Protein AF-A0A948EWL7-F1 (afdb_monomer)

Nearest PDB structures (foldseek):
  3le2-assembly1_A  TM=7.885E-01  e=2.350E-01  Arabidopsis thaliana

Foldseek 3Di:
DDDPVVVVVVVVVVPVPPPPPDPPPPDFQALVNLVVLLVVLVVVVCVVPVPDPDDDDDDSLVVLLVLLVVLLVDDDPRVVVSCVNSVHDSDSPRSNVRSVVNVCVVDPPND

Sequence (111 aa):
MKPLIGLIVLATLAAGSILLAGSRSPEPFTSPEAAASSNAFACDLYRQLRGTDGNLFFSPSSISTALAMTYAGARGGTAREMAATLHLPDSQGAVHGAYAQLLADLAPGAE

Radius of gyration: 24.22 Å; Cα contacts (8 Å, |Δi|>4): 76; chains: 1; bounding box: 90×38×33 Å

Secondary structure (DSSP, 8-state):
---SSHH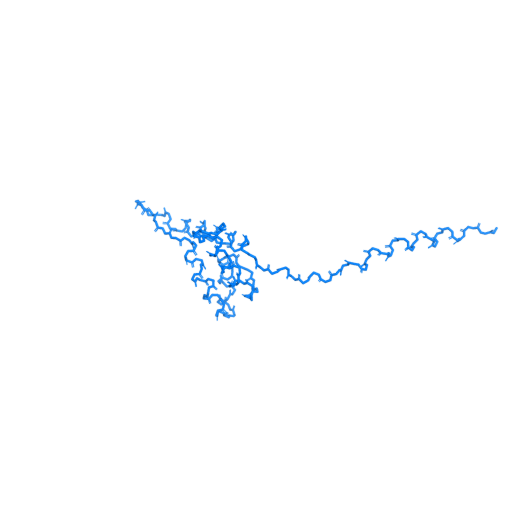HHHHHSSSSSGGG----PPPPP-HHHHHHHHHHHHHHHHHHHTTSSS-----HHHHHHHHHHHHHH--HHHHHHHHHHTT--S-GGGHHHHHHHHHHHTSTT--

Mean predicted aligned error: 11.49 Å

Structure (mmCIF, N/CA/C/O backbone):
data_AF-A0A948EWL7-F1
#
_entry.id   AF-A0A948EWL7-F1
#
loop_
_atom_site.group_PDB
_atom_site.id
_atom_site.type_symbol
_atom_site.label_atom_id
_atom_site.label_alt_id
_atom_site.label_comp_id
_atom_site.label_asym_id
_atom_site.label_entity_id
_atom_site.label_seq_id
_atom_site.pdbx_PDB_ins_code
_atom_site.Cartn_x
_atom_site.Cartn_y
_atom_site.Cartn_z
_atom_site.occupancy
_atom_site.B_iso_or_equiv
_atom_site.auth_seq_id
_atom_site.auth_comp_id
_atom_site.auth_asym_id
_atom_site.auth_atom_id
_atom_site.pdbx_PDB_model_num
ATOM 1 N N . MET A 1 1 ? 72.713 4.282 2.082 1.00 51.12 1 MET A N 1
ATOM 2 C CA . MET A 1 1 ? 71.781 5.114 1.280 1.00 51.12 1 MET A CA 1
ATOM 3 C C . MET A 1 1 ? 70.773 4.191 0.607 1.00 51.12 1 MET A C 1
ATOM 5 O O . MET A 1 1 ? 71.220 3.240 -0.017 1.00 51.12 1 MET A O 1
ATOM 9 N N . LYS A 1 2 ? 69.468 4.500 0.727 1.00 52.19 2 LYS A N 1
ATOM 10 C CA . LYS A 1 2 ? 68.250 3.730 0.353 1.00 52.19 2 LYS A CA 1
ATOM 11 C C . LYS A 1 2 ? 67.703 2.820 1.467 1.00 52.19 2 LYS A C 1
ATOM 13 O O . LYS A 1 2 ? 68.197 1.719 1.664 1.00 52.19 2 LYS A O 1
ATOM 18 N N . PRO A 1 3 ? 66.663 3.308 2.167 1.00 47.94 3 PRO A N 1
ATOM 19 C CA . PRO A 1 3 ? 65.370 2.627 2.100 1.00 47.94 3 PRO A CA 1
ATOM 20 C C . PRO A 1 3 ? 64.216 3.647 2.051 1.00 47.94 3 PRO A C 1
ATOM 22 O O . PRO A 1 3 ? 63.535 3.878 3.040 1.00 47.94 3 PRO A O 1
ATOM 25 N N . LEU A 1 4 ? 64.009 4.295 0.899 1.00 54.25 4 LEU A N 1
ATOM 26 C CA . LEU A 1 4 ? 62.854 5.188 0.682 1.00 54.25 4 LEU A CA 1
ATOM 27 C C . LEU A 1 4 ? 61.938 4.713 -0.462 1.00 54.25 4 LEU A C 1
ATOM 29 O O . LEU A 1 4 ? 60.886 5.289 -0.701 1.00 54.25 4 LEU A O 1
ATOM 33 N N . ILE A 1 5 ? 62.308 3.629 -1.153 1.00 56.69 5 ILE A N 1
ATOM 34 C CA . ILE A 1 5 ? 61.560 3.114 -2.314 1.00 56.69 5 ILE A CA 1
ATOM 35 C C . ILE A 1 5 ? 60.470 2.110 -1.883 1.00 56.69 5 ILE A C 1
ATOM 37 O O . ILE A 1 5 ? 59.428 2.028 -2.523 1.00 56.69 5 ILE A O 1
ATOM 41 N N . GLY A 1 6 ? 60.647 1.402 -0.759 1.00 44.78 6 GLY A N 1
ATOM 42 C CA . GLY A 1 6 ? 59.691 0.383 -0.296 1.00 44.78 6 GLY A CA 1
ATOM 43 C C . GLY A 1 6 ? 58.358 0.934 0.228 1.00 44.78 6 GLY A C 1
ATOM 44 O O . GLY A 1 6 ? 57.342 0.255 0.130 1.00 44.78 6 GLY A O 1
ATOM 45 N N . LEU A 1 7 ? 58.334 2.170 0.738 1.00 49.97 7 LEU A N 1
ATOM 46 C CA . LEU A 1 7 ? 57.127 2.752 1.341 1.00 49.97 7 LEU A CA 1
ATOM 47 C C . LEU A 1 7 ? 56.161 3.347 0.300 1.00 49.97 7 LEU A C 1
ATOM 49 O O . LEU A 1 7 ? 54.972 3.475 0.568 1.00 49.97 7 LEU A O 1
ATOM 53 N N . ILE A 1 8 ? 56.648 3.676 -0.901 1.00 51.91 8 ILE A N 1
ATOM 54 C CA . ILE A 1 8 ? 55.827 4.299 -1.952 1.00 51.91 8 ILE A CA 1
ATOM 55 C C . ILE A 1 8 ? 55.030 3.245 -2.739 1.00 51.91 8 ILE A C 1
ATOM 57 O O . ILE A 1 8 ? 53.914 3.517 -3.170 1.00 51.91 8 ILE A O 1
ATOM 61 N N . VAL A 1 9 ? 55.541 2.015 -2.866 1.00 49.72 9 VAL A N 1
ATOM 62 C CA . VAL A 1 9 ? 54.855 0.940 -3.610 1.00 49.72 9 VAL A CA 1
ATOM 63 C C . VAL A 1 9 ? 53.681 0.339 -2.822 1.00 49.72 9 VAL A C 1
ATOM 65 O O . VAL A 1 9 ? 52.715 -0.125 -3.418 1.00 49.72 9 VAL A O 1
ATOM 68 N N . LEU A 1 10 ? 53.701 0.400 -1.486 1.00 43.28 10 LEU A N 1
ATOM 69 C CA . LEU A 1 10 ? 52.598 -0.117 -0.664 1.00 43.28 10 LEU A CA 1
ATOM 70 C C . LEU A 1 10 ? 51.387 0.838 -0.614 1.00 43.28 10 LEU A C 1
ATOM 72 O O . LEU A 1 10 ? 50.272 0.402 -0.340 1.00 43.28 10 LEU A O 1
ATOM 76 N N . ALA A 1 11 ? 51.576 2.122 -0.933 1.00 45.22 11 ALA A N 1
ATOM 77 C CA . ALA A 1 11 ? 50.502 3.117 -0.939 1.00 45.22 11 ALA A CA 1
ATOM 78 C C . ALA A 1 11 ? 49.676 3.128 -2.241 1.00 45.22 11 ALA A C 1
ATOM 80 O O . ALA A 1 11 ? 48.555 3.632 -2.250 1.00 45.22 11 ALA A O 1
ATOM 81 N N . THR A 1 12 ? 50.183 2.552 -3.336 1.00 50.81 12 THR A N 1
ATOM 82 C CA . THR A 1 12 ? 49.468 2.530 -4.624 1.00 50.81 12 THR A CA 1
ATOM 83 C C . THR A 1 12 ? 48.530 1.333 -4.785 1.00 50.81 12 THR A C 1
ATOM 85 O O . THR A 1 12 ? 47.596 1.417 -5.579 1.00 50.81 12 THR A O 1
ATOM 88 N N . LEU A 1 13 ? 48.682 0.259 -3.996 1.00 46.97 13 LEU A N 1
ATOM 89 C CA . LEU A 1 13 ? 47.742 -0.875 -4.027 1.00 46.97 13 LEU A CA 1
ATOM 90 C C . LEU A 1 13 ? 46.418 -0.610 -3.288 1.00 46.97 13 LEU A C 1
ATOM 92 O O . LEU A 1 13 ? 45.433 -1.290 -3.558 1.00 46.97 13 LEU A O 1
ATOM 96 N N . ALA A 1 14 ? 46.356 0.389 -2.403 1.00 46.34 14 ALA A N 1
ATOM 97 C CA . ALA A 1 14 ? 45.127 0.740 -1.681 1.00 46.34 14 ALA A CA 1
ATOM 98 C C . ALA A 1 14 ? 44.250 1.776 -2.417 1.00 46.34 14 ALA A C 1
ATOM 100 O O . ALA A 1 14 ? 43.104 1.996 -2.031 1.00 46.34 14 ALA A O 1
ATOM 101 N N . ALA A 1 15 ? 44.758 2.395 -3.489 1.00 47.81 15 ALA A N 1
ATOM 102 C CA . ALA A 1 15 ? 44.033 3.410 -4.260 1.00 47.81 15 ALA A CA 1
ATOM 103 C C . ALA A 1 15 ? 43.206 2.831 -5.429 1.00 47.81 15 ALA A C 1
ATOM 105 O O . ALA A 1 15 ? 42.405 3.546 -6.025 1.00 47.81 15 ALA A O 1
ATOM 106 N N . GLY A 1 16 ? 43.373 1.542 -5.756 1.00 44.31 16 GLY A N 1
ATOM 107 C CA . GLY A 1 16 ? 42.705 0.898 -6.895 1.00 44.31 16 GLY A CA 1
ATOM 108 C C . GLY A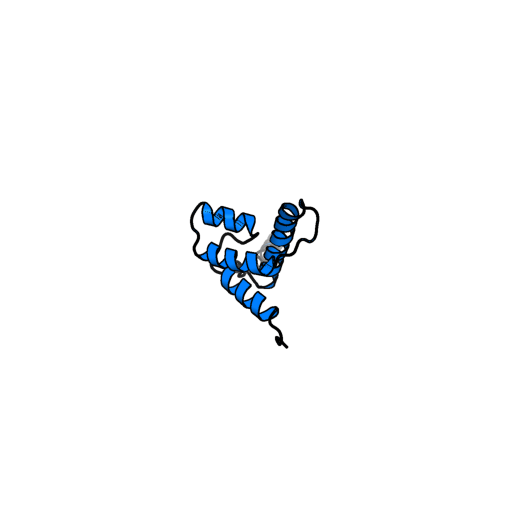 1 16 ? 41.243 0.496 -6.660 1.00 44.31 16 GLY A C 1
ATOM 109 O O . GLY A 1 16 ? 40.508 0.308 -7.624 1.00 44.31 16 GLY A O 1
ATOM 110 N N . SER A 1 17 ? 40.795 0.393 -5.405 1.00 49.34 17 SER A N 1
ATOM 111 C CA . SER A 1 17 ? 39.463 -0.153 -5.077 1.00 49.34 17 SER A CA 1
ATOM 112 C C . SER A 1 17 ? 38.387 0.906 -4.814 1.00 49.34 17 SER A C 1
ATOM 114 O O . SER A 1 17 ? 37.227 0.558 -4.616 1.00 49.34 17 SER A O 1
ATOM 116 N N . ILE A 1 18 ? 38.738 2.197 -4.813 1.00 50.69 18 ILE A N 1
ATOM 117 C CA . ILE A 1 18 ? 37.785 3.292 -4.540 1.00 50.69 18 ILE A CA 1
ATOM 118 C C . ILE A 1 18 ? 37.051 3.751 -5.818 1.00 50.69 18 ILE A C 1
ATOM 120 O O . ILE A 1 18 ? 36.049 4.455 -5.737 1.00 50.69 18 ILE A O 1
ATOM 124 N N . LEU A 1 19 ? 37.472 3.298 -7.006 1.00 48.16 19 LEU A N 1
ATOM 125 C CA . LEU A 1 19 ? 36.934 3.777 -8.286 1.00 48.16 19 LEU A CA 1
ATOM 126 C C . LEU A 1 19 ? 35.854 2.887 -8.932 1.00 48.16 19 LEU A C 1
ATOM 128 O O . LEU A 1 19 ? 35.567 3.047 -10.115 1.00 48.16 19 LEU A O 1
ATOM 132 N N . LEU A 1 20 ? 35.242 1.966 -8.179 1.00 51.16 20 LEU A N 1
ATOM 133 C CA . LEU A 1 20 ? 34.070 1.204 -8.641 1.00 51.16 20 LEU A CA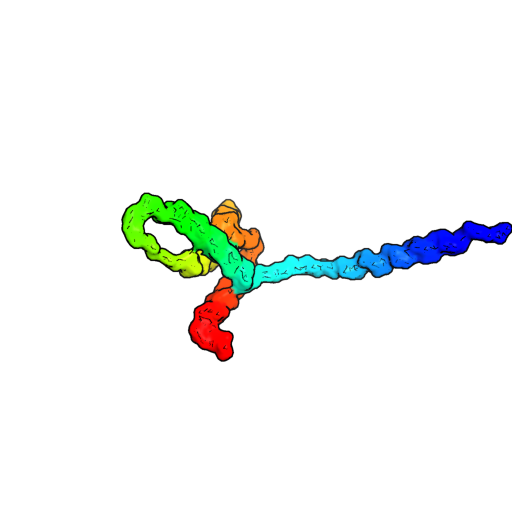 1
ATOM 134 C C . LEU A 1 20 ? 32.879 1.294 -7.680 1.00 51.16 20 LEU A C 1
ATOM 136 O O . LEU A 1 20 ? 32.006 0.428 -7.674 1.00 51.16 20 LEU A O 1
ATOM 140 N N . ALA A 1 21 ? 32.786 2.379 -6.908 1.00 51.44 21 ALA A N 1
ATOM 141 C CA . ALA A 1 21 ? 31.490 2.837 -6.425 1.00 51.44 21 ALA A CA 1
ATOM 142 C C . ALA A 1 21 ? 30.725 3.406 -7.629 1.00 51.44 21 ALA A C 1
ATOM 144 O O . ALA A 1 21 ? 30.572 4.617 -7.782 1.00 51.44 21 ALA A O 1
ATOM 145 N N . GLY A 1 22 ? 30.311 2.516 -8.538 1.00 50.41 22 GLY A N 1
ATOM 146 C CA . GLY A 1 22 ? 29.321 2.842 -9.546 1.00 50.41 22 GLY A CA 1
ATOM 147 C C . GLY A 1 22 ? 28.155 3.493 -8.821 1.00 50.41 22 GLY A C 1
ATOM 148 O O . GLY A 1 22 ? 27.736 3.015 -7.765 1.00 50.41 22 GLY A O 1
ATOM 149 N N . SER A 1 23 ? 27.693 4.623 -9.340 1.00 41.38 23 SER A N 1
ATOM 150 C CA . SER A 1 23 ? 26.461 5.255 -8.901 1.00 41.38 23 SER A CA 1
ATOM 151 C C . SER A 1 23 ? 25.360 4.198 -8.942 1.00 41.38 23 SER A C 1
ATOM 153 O O . SER A 1 23 ? 24.806 3.934 -10.009 1.00 41.38 23 SER A O 1
ATOM 155 N N . ARG A 1 24 ? 25.073 3.544 -7.809 1.00 44.78 24 ARG A N 1
ATOM 156 C CA . ARG A 1 24 ? 23.842 2.779 -7.655 1.00 44.78 24 ARG A CA 1
ATOM 157 C C . ARG A 1 24 ? 22.745 3.820 -7.751 1.00 44.78 24 ARG A C 1
ATOM 159 O O . ARG A 1 24 ? 22.464 4.530 -6.787 1.00 44.78 24 ARG A O 1
ATOM 166 N N . SER A 1 25 ? 22.190 3.965 -8.948 1.00 57.34 25 SER A N 1
ATOM 167 C CA . SER A 1 25 ? 20.848 4.496 -9.098 1.00 57.34 25 SER A CA 1
ATOM 168 C C . SER A 1 25 ? 19.973 3.723 -8.110 1.00 57.34 25 SER A C 1
ATOM 170 O O . SER A 1 25 ? 20.176 2.514 -7.979 1.00 57.34 25 SER A O 1
ATOM 172 N N . PRO A 1 26 ? 19.090 4.390 -7.350 1.00 61.44 26 PRO A N 1
ATOM 173 C CA . PRO A 1 26 ? 18.193 3.677 -6.454 1.00 61.44 26 PRO A CA 1
ATOM 174 C C . PRO A 1 26 ? 17.512 2.568 -7.257 1.00 61.44 26 PRO A C 1
ATOM 176 O O . PRO A 1 26 ? 16.931 2.846 -8.309 1.00 61.44 26 PRO A O 1
ATOM 179 N N . GLU A 1 27 ? 17.679 1.324 -6.804 1.00 64.62 27 GLU A N 1
ATOM 180 C CA . GLU A 1 27 ? 17.017 0.180 -7.420 1.00 64.62 27 GLU A CA 1
ATOM 181 C C . GLU A 1 27 ? 15.507 0.472 -7.430 1.00 64.62 27 GLU A C 1
ATOM 183 O O . GLU A 1 27 ? 14.977 1.023 -6.455 1.00 64.62 27 GLU A O 1
ATOM 188 N N . PRO A 1 28 ? 14.819 0.214 -8.549 1.00 83.12 28 PRO A N 1
ATOM 189 C CA . PRO A 1 28 ? 13.403 0.518 -8.663 1.00 83.12 28 PRO A CA 1
ATOM 190 C C . PRO A 1 28 ? 12.608 -0.309 -7.651 1.00 83.12 28 PRO A C 1
ATOM 192 O O . PRO A 1 28 ? 12.913 -1.475 -7.436 1.00 83.12 28 PRO A O 1
ATOM 195 N N . PHE A 1 29 ? 11.561 0.284 -7.074 1.00 93.12 29 PHE A N 1
ATOM 196 C CA . PHE A 1 29 ? 10.602 -0.435 -6.231 1.00 93.12 29 PHE A CA 1
ATOM 197 C C . PHE A 1 29 ? 9.981 -1.609 -7.014 1.00 93.12 29 PHE A C 1
ATOM 199 O O . PHE A 1 29 ? 9.557 -1.435 -8.158 1.00 93.12 29 PHE A O 1
ATOM 206 N N . THR A 1 30 ? 9.946 -2.795 -6.409 1.00 96.25 30 THR A N 1
ATOM 207 C CA . THR A 1 30 ? 9.687 -4.095 -7.054 1.00 96.25 30 THR A CA 1
ATOM 208 C C . THR A 1 30 ? 8.424 -4.793 -6.529 1.00 96.25 30 THR A C 1
ATOM 210 O O . THR A 1 30 ? 7.883 -4.427 -5.486 1.00 96.25 30 THR A O 1
ATOM 213 N N . SER A 1 31 ? 7.954 -5.839 -7.229 1.00 96.31 31 SER A N 1
ATOM 214 C CA . SER A 1 31 ? 6.800 -6.661 -6.801 1.00 96.31 31 SER A CA 1
ATOM 215 C C . SER A 1 31 ? 6.947 -7.221 -5.368 1.00 96.31 31 SER A C 1
ATOM 217 O O . SER A 1 31 ? 6.039 -7.002 -4.560 1.00 96.31 31 SER A O 1
ATOM 219 N N . PRO A 1 32 ? 8.084 -7.837 -4.967 1.00 97.00 32 PRO A N 1
ATOM 220 C CA . PRO A 1 32 ? 8.274 -8.291 -3.586 1.00 97.00 32 PRO A CA 1
ATOM 221 C C . PRO A 1 32 ? 8.192 -7.172 -2.539 1.00 97.00 32 PRO A C 1
ATOM 223 O O . PRO A 1 32 ? 7.653 -7.382 -1.452 1.00 97.00 32 PRO A O 1
ATOM 226 N N . GLU A 1 33 ? 8.689 -5.974 -2.854 1.00 97.12 33 GLU A N 1
ATOM 227 C CA . GLU A 1 33 ? 8.594 -4.820 -1.953 1.00 97.12 33 GLU A CA 1
ATOM 228 C C . GLU A 1 33 ? 7.152 -4.310 -1.860 1.00 97.12 33 GLU A C 1
ATOM 230 O O . GLU A 1 33 ? 6.670 -4.053 -0.760 1.00 97.12 33 GLU A O 1
ATOM 235 N N . ALA A 1 34 ? 6.412 -4.269 -2.974 1.00 96.88 34 ALA A N 1
ATOM 236 C CA . ALA A 1 34 ? 4.981 -3.966 -2.969 1.00 96.88 34 ALA A CA 1
ATOM 237 C C . ALA A 1 34 ? 4.174 -4.973 -2.135 1.00 96.88 34 ALA A C 1
ATOM 239 O O . ALA A 1 34 ? 3.258 -4.575 -1.406 1.00 96.88 34 ALA A O 1
A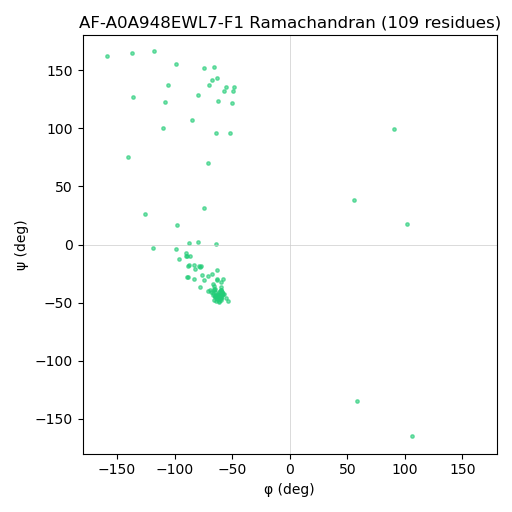TOM 240 N N . ALA A 1 35 ? 4.528 -6.261 -2.193 1.00 97.69 35 ALA A N 1
ATOM 241 C CA . ALA A 1 35 ? 3.923 -7.299 -1.364 1.00 97.69 35 ALA A CA 1
ATOM 242 C C . ALA A 1 35 ? 4.236 -7.080 0.125 1.00 97.69 35 ALA A C 1
ATOM 244 O O . ALA A 1 35 ? 3.334 -7.146 0.961 1.00 97.69 35 ALA A O 1
ATOM 245 N N . ALA A 1 36 ? 5.489 -6.759 0.464 1.00 98.19 36 ALA A N 1
ATOM 246 C CA . ALA A 1 36 ? 5.896 -6.461 1.835 1.00 98.19 36 ALA A CA 1
ATOM 247 C C . ALA A 1 36 ? 5.161 -5.232 2.401 1.00 98.19 36 ALA A C 1
ATOM 249 O O . ALA A 1 36 ? 4.594 -5.312 3.494 1.00 98.19 36 ALA A O 1
ATOM 250 N N . SER A 1 37 ? 5.091 -4.136 1.641 1.00 98.06 37 SER A N 1
ATOM 251 C CA . SER A 1 37 ? 4.332 -2.933 2.003 1.00 98.06 37 SER A CA 1
ATOM 252 C C . SER A 1 37 ? 2.840 -3.229 2.183 1.00 98.06 37 SER A C 1
ATOM 254 O O . SER A 1 37 ? 2.242 -2.830 3.184 1.00 98.06 37 SER A O 1
ATOM 256 N N . SER A 1 38 ? 2.241 -3.995 1.260 1.00 97.88 38 SER A N 1
ATOM 257 C CA . SER A 1 38 ? 0.833 -4.410 1.344 1.00 97.88 38 SER A CA 1
ATOM 258 C C . SER A 1 38 ? 0.556 -5.247 2.595 1.00 97.88 38 SER A C 1
ATOM 260 O O . SER A 1 38 ? -0.458 -5.041 3.256 1.00 97.88 38 SER A O 1
ATOM 262 N N . ASN A 1 39 ? 1.467 -6.152 2.966 1.00 98.31 39 ASN A N 1
ATOM 263 C CA . ASN A 1 39 ? 1.348 -6.976 4.171 1.00 98.31 39 ASN A CA 1
ATOM 264 C C . ASN A 1 39 ? 1.485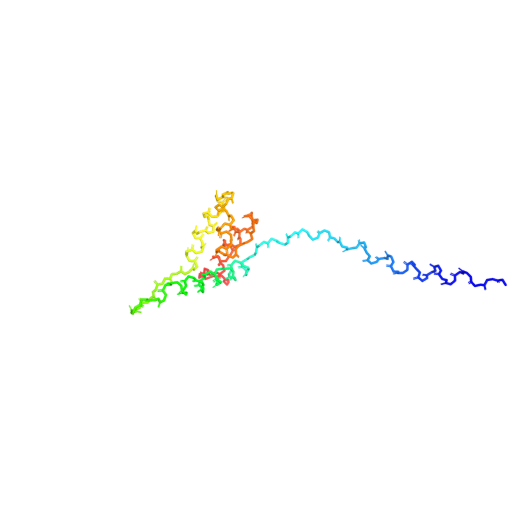 -6.151 5.459 1.00 98.31 39 ASN A C 1
ATOM 266 O O . ASN A 1 39 ? 0.728 -6.365 6.407 1.00 98.31 39 ASN A O 1
ATOM 270 N N . ALA A 1 40 ? 2.415 -5.193 5.498 1.00 98.62 40 ALA A N 1
ATOM 271 C CA . ALA A 1 40 ? 2.561 -4.283 6.633 1.00 98.62 40 ALA A CA 1
ATOM 272 C C . ALA A 1 40 ? 1.285 -3.450 6.834 1.00 98.62 40 ALA A C 1
ATOM 274 O O . ALA A 1 40 ? 0.702 -3.453 7.922 1.00 98.62 40 ALA A O 1
ATOM 275 N N . PHE A 1 41 ? 0.775 -2.846 5.757 1.00 98.56 41 PHE A N 1
ATOM 276 C CA . PHE A 1 41 ? -0.500 -2.133 5.775 1.00 98.56 41 PHE A CA 1
ATOM 277 C C . PHE A 1 41 ? -1.674 -3.038 6.185 1.00 98.56 41 PHE A C 1
ATOM 279 O O . PHE A 1 41 ? -2.525 -2.626 6.971 1.00 98.56 41 PHE A O 1
ATOM 286 N N . ALA A 1 42 ? -1.718 -4.286 5.709 1.00 98.25 42 ALA A N 1
ATOM 287 C CA . ALA A 1 42 ? -2.758 -5.249 6.068 1.00 98.25 42 ALA A CA 1
ATOM 288 C C . ALA A 1 42 ? -2.800 -5.528 7.575 1.00 98.25 42 ALA A C 1
ATOM 290 O O . ALA A 1 42 ? -3.875 -5.515 8.179 1.00 98.25 42 ALA A O 1
ATOM 291 N N . CYS A 1 43 ? -1.635 -5.755 8.186 1.00 98.44 43 CYS A N 1
ATOM 292 C CA . CYS A 1 43 ? -1.505 -5.947 9.626 1.00 98.44 43 CYS A CA 1
ATOM 293 C C . CYS A 1 43 ? -1.971 -4.707 10.394 1.00 98.44 43 CYS A C 1
ATOM 295 O O . CYS A 1 43 ? -2.707 -4.827 11.375 1.00 98.44 43 CYS A O 1
ATOM 297 N N . ASP A 1 44 ? -1.582 -3.517 9.939 1.00 98.38 44 ASP A N 1
ATOM 298 C CA . ASP A 1 44 ? -1.983 -2.253 10.552 1.00 98.38 44 ASP A CA 1
ATOM 299 C C . ASP A 1 44 ? -3.496 -2.046 10.483 1.00 98.38 44 ASP A C 1
ATOM 301 O O . ASP A 1 44 ? -4.128 -1.754 11.501 1.00 98.38 44 ASP A O 1
ATOM 305 N N . LEU A 1 45 ? -4.092 -2.286 9.316 1.00 97.81 45 LEU A N 1
ATOM 306 C CA . LEU A 1 45 ? -5.530 -2.189 9.100 1.00 97.81 45 LEU A CA 1
ATOM 307 C C . LEU A 1 45 ? -6.297 -3.222 9.933 1.00 97.81 45 LEU A C 1
ATOM 309 O O . LEU A 1 45 ? -7.275 -2.875 10.593 1.00 97.81 45 LEU A O 1
ATOM 313 N N . TYR A 1 46 ? -5.831 -4.471 9.990 1.00 97.56 46 TYR A N 1
ATOM 314 C CA . TYR A 1 46 ? -6.445 -5.500 10.830 1.00 97.56 46 TYR A CA 1
ATOM 315 C C . TYR A 1 46 ? -6.469 -5.093 12.309 1.00 97.56 46 TYR A C 1
ATOM 317 O O . TYR A 1 46 ? -7.485 -5.265 12.984 1.00 97.56 46 TYR A O 1
ATOM 325 N N . ARG A 1 47 ? -5.374 -4.508 12.821 1.00 96.75 47 ARG A N 1
ATOM 326 C CA . ARG A 1 47 ? -5.314 -4.007 14.206 1.00 96.75 47 ARG A CA 1
ATOM 327 C C . ARG A 1 47 ? -6.373 -2.941 14.488 1.00 96.75 47 ARG A C 1
ATOM 329 O O . ARG A 1 47 ? -6.844 -2.894 15.621 1.00 96.75 47 ARG A O 1
ATOM 336 N N . GLN A 1 48 ? -6.742 -2.136 13.492 1.00 95.81 48 GLN A N 1
ATOM 337 C CA . GLN A 1 48 ? -7.807 -1.135 13.609 1.00 95.81 48 GLN A CA 1
ATOM 338 C C . GLN A 1 48 ? -9.210 -1.751 13.525 1.00 95.81 48 GLN A C 1
ATOM 340 O O . GLN A 1 48 ? -10.117 -1.307 14.222 1.00 95.81 48 GLN A O 1
ATOM 345 N N . LEU A 1 49 ? -9.399 -2.782 12.696 1.00 95.19 49 LEU A N 1
ATOM 346 C CA . LEU A 1 49 ? -10.724 -3.342 12.409 1.00 95.19 49 LEU A CA 1
ATOM 347 C C . LEU A 1 49 ? -11.176 -4.441 13.385 1.00 95.19 49 LEU A C 1
ATOM 349 O O . LEU A 1 49 ? -12.372 -4.598 13.606 1.00 95.19 49 LEU A O 1
ATOM 353 N N . ARG A 1 50 ? -10.254 -5.190 14.003 1.00 94.50 50 ARG A N 1
ATOM 354 C CA . ARG A 1 50 ? -10.552 -6.374 14.845 1.00 94.50 50 ARG A CA 1
ATOM 355 C C . ARG A 1 50 ? -11.363 -6.118 16.130 1.00 94.50 50 ARG A C 1
ATOM 357 O O . ARG A 1 50 ? -11.542 -7.040 16.914 1.00 94.50 50 ARG A O 1
ATOM 364 N N . GLY A 1 51 ? -11.761 -4.877 16.410 1.00 91.06 51 GLY A N 1
ATOM 365 C CA . GLY A 1 51 ? -12.433 -4.489 17.656 1.00 91.06 51 GLY A CA 1
ATOM 366 C C . GLY A 1 51 ? -13.930 -4.805 17.710 1.00 91.06 51 GLY A C 1
ATOM 367 O O . GLY A 1 51 ? -14.579 -4.434 18.682 1.00 91.06 51 GLY A O 1
ATOM 368 N N . THR A 1 52 ? -14.489 -5.428 16.671 1.00 86.06 52 THR A N 1
ATOM 369 C CA . THR A 1 52 ? -15.912 -5.784 16.596 1.00 86.06 52 THR A CA 1
ATOM 370 C C . THR A 1 52 ? -16.108 -7.280 16.797 1.00 86.06 52 THR A C 1
ATOM 372 O O . THR A 1 52 ? -15.372 -8.084 16.228 1.00 86.06 52 THR A O 1
ATOM 375 N N . ASP A 1 53 ? -17.122 -7.645 17.580 1.00 91.31 53 ASP A N 1
ATOM 376 C CA . ASP A 1 53 ? -17.529 -9.039 17.739 1.00 91.31 53 ASP A CA 1
ATOM 377 C C . ASP A 1 53 ? -18.127 -9.583 16.431 1.00 91.31 53 ASP A C 1
ATOM 379 O O . ASP A 1 53 ? -18.873 -8.893 15.732 1.00 91.31 53 ASP A O 1
ATOM 383 N N . GLY A 1 54 ? -17.831 -10.846 16.118 1.00 93.75 54 GLY A N 1
ATOM 384 C CA . GLY A 1 54 ? -18.322 -11.534 14.922 1.00 93.75 54 GLY A CA 1
ATOM 385 C C . GLY A 1 54 ? -17.258 -11.727 13.839 1.00 93.75 54 GLY A C 1
ATOM 386 O O . GLY A 1 54 ? -16.057 -11.644 14.085 1.00 93.75 54 GLY A O 1
ATOM 387 N N . ASN A 1 55 ? -17.708 -12.053 12.626 1.00 95.81 55 ASN A N 1
ATOM 388 C CA . ASN A 1 55 ? -16.816 -12.341 11.504 1.00 95.81 55 ASN A CA 1
ATOM 389 C C . ASN A 1 55 ? -16.302 -11.041 10.872 1.00 95.81 55 ASN A C 1
ATOM 391 O O . ASN A 1 55 ? -17.095 -10.198 10.457 1.00 95.81 55 ASN A O 1
ATOM 395 N N . LEU A 1 56 ? -14.982 -10.926 10.716 1.00 95.50 56 LEU A N 1
ATOM 396 C CA . LEU A 1 56 ? -14.328 -9.832 10.001 1.00 95.50 56 LEU A CA 1
ATOM 397 C C . LEU A 1 56 ? -13.763 -10.343 8.670 1.00 95.50 56 LEU A C 1
ATOM 399 O O . LEU A 1 56 ? -12.944 -11.259 8.650 1.00 95.50 56 LEU A O 1
ATOM 403 N N . PHE A 1 57 ? -14.180 -9.730 7.562 1.00 95.38 57 PHE A N 1
ATOM 404 C CA . PHE A 1 57 ? -13.721 -10.073 6.216 1.00 95.38 57 PHE A CA 1
ATOM 405 C C . PHE A 1 57 ? -13.420 -8.811 5.405 1.00 95.38 57 PHE A C 1
ATOM 407 O O . PHE A 1 57 ? -14.259 -7.919 5.299 1.00 95.38 57 PHE A O 1
ATOM 414 N N . PHE A 1 58 ? -12.221 -8.737 4.830 1.00 96.25 58 PHE A N 1
ATOM 415 C CA . PHE A 1 58 ? -11.785 -7.665 3.936 1.00 96.25 58 PHE A CA 1
ATOM 416 C C . PHE A 1 58 ? -10.610 -8.148 3.078 1.00 96.25 58 PHE A C 1
ATOM 418 O O . PHE A 1 58 ? -9.964 -9.141 3.408 1.00 96.25 58 PHE A O 1
ATOM 425 N N . SER A 1 59 ? -10.325 -7.441 1.981 1.00 96.62 59 SER A N 1
ATOM 426 C CA . SER A 1 59 ? -9.173 -7.710 1.112 1.00 96.62 59 SER A CA 1
ATOM 427 C C . SER A 1 59 ? -8.134 -6.592 1.254 1.00 96.62 59 SER A C 1
ATOM 429 O O . SER A 1 59 ? -8.301 -5.531 0.645 1.00 96.62 59 SER A O 1
ATOM 431 N N . PRO A 1 60 ? -7.059 -6.796 2.039 1.00 95.75 60 PRO A N 1
ATOM 432 C CA . PRO A 1 60 ? -6.010 -5.793 2.188 1.00 95.75 60 PRO A CA 1
ATOM 433 C C . PRO A 1 60 ? -5.340 -5.444 0.859 1.00 95.75 60 PRO A C 1
ATOM 435 O O . PRO A 1 60 ? -5.177 -4.270 0.553 1.00 95.75 60 PRO A O 1
ATOM 438 N N . SER A 1 61 ? -5.034 -6.451 0.034 1.00 94.06 61 SER A N 1
ATOM 439 C CA . SER A 1 61 ? -4.391 -6.260 -1.273 1.00 94.06 61 SER A CA 1
ATOM 440 C C . SER A 1 61 ? -5.223 -5.368 -2.206 1.00 94.06 61 SER A C 1
ATOM 442 O O . SER A 1 61 ? -4.680 -4.469 -2.852 1.00 94.06 61 SER A O 1
ATOM 444 N N . SER A 1 62 ? -6.552 -5.538 -2.221 1.00 96.50 62 SER A N 1
ATOM 445 C CA . SER A 1 62 ? -7.442 -4.677 -3.009 1.00 96.50 62 SER A CA 1
ATOM 446 C C . SER A 1 62 ? -7.411 -3.225 -2.526 1.00 96.50 62 SER A C 1
ATOM 448 O O . SER A 1 62 ? -7.351 -2.312 -3.350 1.00 96.50 62 SER A O 1
ATOM 450 N N . ILE A 1 63 ? -7.450 -3.004 -1.208 1.00 97.88 63 ILE A N 1
ATOM 451 C CA . ILE A 1 63 ? -7.423 -1.660 -0.613 1.00 97.88 63 ILE A CA 1
ATOM 452 C C . ILE A 1 63 ? -6.069 -0.992 -0.884 1.00 97.88 63 ILE A C 1
ATOM 454 O O . ILE A 1 63 ? -6.036 0.137 -1.373 1.00 97.88 63 ILE A O 1
ATOM 458 N N . SER A 1 64 ? -4.962 -1.700 -0.639 1.00 97.25 64 SER A N 1
ATOM 459 C CA . SER A 1 64 ? -3.604 -1.227 -0.931 1.00 97.25 64 SER A CA 1
ATOM 460 C C . SER A 1 64 ? -3.446 -0.824 -2.392 1.00 97.25 64 SER A C 1
ATOM 462 O O . SER A 1 64 ? -2.955 0.265 -2.666 1.00 97.25 64 SER A O 1
ATOM 464 N N . THR A 1 65 ? -3.923 -1.646 -3.332 1.00 96.31 65 THR A N 1
ATOM 465 C CA . THR A 1 65 ? -3.830 -1.364 -4.774 1.00 96.31 65 THR A CA 1
ATOM 466 C C . THR A 1 65 ? -4.580 -0.086 -5.152 1.00 96.31 65 THR A C 1
ATOM 468 O O . THR A 1 65 ? -4.020 0.794 -5.809 1.00 96.31 65 THR A O 1
ATOM 471 N N . ALA A 1 66 ? -5.830 0.064 -4.702 1.00 97.62 66 ALA A N 1
ATOM 472 C CA . ALA A 1 66 ? -6.626 1.257 -4.989 1.00 97.62 66 ALA A CA 1
ATOM 473 C C . ALA A 1 66 ? -5.983 2.534 -4.409 1.00 97.62 66 ALA A C 1
ATOM 475 O O . ALA A 1 66 ? -5.934 3.582 -5.064 1.00 97.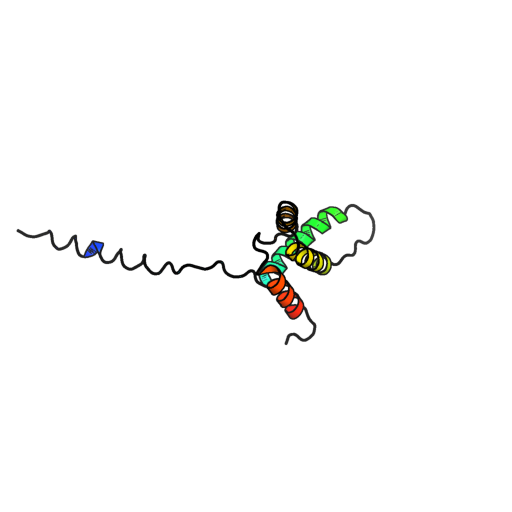62 66 ALA A O 1
ATOM 476 N N . LEU A 1 67 ? -5.439 2.448 -3.192 1.00 98.12 67 LEU A N 1
ATOM 477 C CA . LEU A 1 67 ? -4.768 3.576 -2.552 1.00 98.12 67 LEU A CA 1
ATOM 478 C C . LEU A 1 67 ? -3.386 3.857 -3.158 1.00 98.12 67 LEU A C 1
ATOM 480 O O . LEU A 1 67 ? -3.007 5.020 -3.232 1.00 98.12 67 LEU A O 1
ATOM 484 N N . ALA A 1 68 ? -2.668 2.854 -3.668 1.00 96.94 68 ALA A N 1
ATOM 485 C CA . ALA A 1 68 ? -1.416 3.039 -4.402 1.00 96.94 68 ALA A CA 1
ATOM 486 C C . ALA A 1 68 ? -1.640 3.777 -5.736 1.00 96.94 68 ALA A C 1
ATOM 488 O O . ALA A 1 68 ? -0.878 4.682 -6.081 1.00 96.94 68 ALA A O 1
ATOM 489 N N . MET A 1 69 ? -2.732 3.477 -6.451 1.00 96.44 69 MET A N 1
ATOM 490 C CA . MET A 1 69 ? -3.149 4.264 -7.621 1.00 96.44 69 MET A CA 1
ATOM 491 C C . MET A 1 69 ? -3.484 5.710 -7.240 1.00 96.44 69 MET A C 1
ATOM 493 O O . MET A 1 69 ? -3.081 6.651 -7.922 1.00 96.44 69 MET A O 1
ATOM 497 N N . THR A 1 70 ? -4.184 5.898 -6.119 1.00 97.00 70 THR A N 1
ATOM 498 C CA . THR A 1 70 ? -4.508 7.234 -5.595 1.00 97.00 70 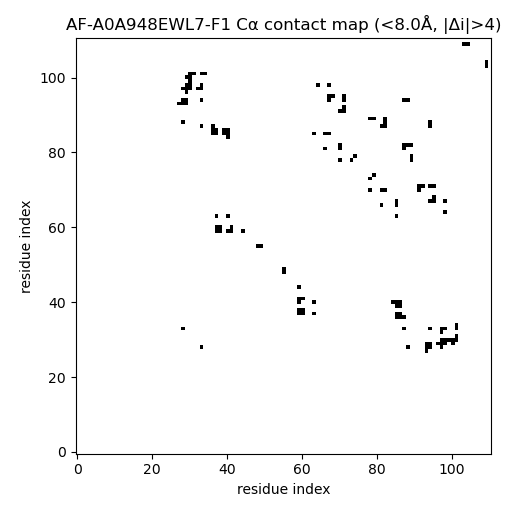THR A CA 1
ATOM 499 C C . THR A 1 70 ? -3.239 7.992 -5.176 1.00 97.00 70 THR A C 1
ATOM 501 O O . THR A 1 70 ? -3.111 9.186 -5.453 1.00 97.00 70 THR A O 1
ATOM 504 N N . TYR A 1 71 ? -2.256 7.298 -4.590 1.00 97.94 71 TYR A N 1
ATOM 505 C CA . TYR A 1 71 ? -0.968 7.860 -4.188 1.00 97.94 71 TYR A CA 1
ATOM 506 C C . TYR A 1 71 ? -0.208 8.439 -5.383 1.00 97.94 71 TYR A C 1
ATOM 508 O O . TYR A 1 71 ? 0.326 9.537 -5.266 1.00 97.94 71 TYR A O 1
ATOM 516 N N . ALA A 1 72 ? -0.240 7.794 -6.553 1.00 95.38 72 ALA A N 1
ATOM 517 C CA . ALA A 1 72 ? 0.394 8.319 -7.768 1.00 95.38 72 ALA A CA 1
ATOM 518 C C . ALA A 1 72 ? -0.127 9.719 -8.177 1.00 95.38 72 ALA A C 1
ATOM 520 O O . ALA A 1 72 ? 0.611 10.537 -8.740 1.00 95.38 72 ALA A O 1
ATOM 521 N N . GLY A 1 73 ? -1.390 10.029 -7.860 1.00 95.81 73 GLY A N 1
ATOM 522 C CA . GLY A 1 73 ? -2.002 11.344 -8.080 1.00 95.81 73 GLY A CA 1
ATOM 523 C C . GLY A 1 73 ? -1.803 12.345 -6.935 1.00 95.81 73 GLY A C 1
ATOM 524 O O . GLY A 1 73 ? -1.960 13.549 -7.138 1.00 95.81 73 GLY A O 1
ATOM 525 N N . ALA A 1 74 ? -1.440 11.885 -5.737 1.00 97.44 74 ALA A N 1
ATOM 526 C CA . ALA A 1 74 ? -1.308 12.729 -4.554 1.00 97.44 74 ALA A CA 1
ATOM 527 C C . ALA A 1 74 ? -0.046 13.607 -4.598 1.00 97.44 74 ALA A C 1
ATOM 529 O O . ALA A 1 74 ? 0.977 13.240 -5.185 1.00 97.44 74 ALA A O 1
ATOM 530 N N . ARG A 1 75 ? -0.083 14.771 -3.937 1.00 97.75 75 ARG A N 1
ATOM 531 C CA . ARG A 1 75 ? 1.049 15.713 -3.827 1.00 97.75 75 ARG A CA 1
ATOM 532 C C . ARG A 1 75 ? 1.184 16.257 -2.403 1.00 97.75 75 ARG A C 1
ATOM 534 O O . ARG A 1 75 ? 0.259 16.156 -1.600 1.00 97.75 75 ARG A O 1
ATOM 541 N N . GLY A 1 76 ? 2.337 16.853 -2.099 1.00 97.00 76 GLY A N 1
ATOM 542 C CA . GLY A 1 76 ? 2.570 17.579 -0.847 1.00 97.00 76 GLY A CA 1
ATOM 543 C C . GLY A 1 76 ? 2.362 16.725 0.409 1.00 97.00 76 GLY A C 1
ATOM 544 O O . GLY A 1 76 ? 2.849 15.599 0.488 1.00 97.00 76 GLY A O 1
ATOM 545 N N . GLY A 1 77 ? 1.653 17.277 1.400 1.00 98.00 77 GLY A N 1
ATOM 546 C CA . GLY A 1 77 ? 1.352 16.589 2.663 1.00 98.00 77 GLY A CA 1
ATOM 547 C C . GLY A 1 77 ? 0.575 15.288 2.471 1.00 98.00 77 GLY A C 1
ATOM 548 O O . GLY A 1 77 ? 0.957 14.271 3.039 1.00 98.00 77 GLY A O 1
ATOM 549 N N . THR A 1 78 ? -0.422 15.293 1.583 1.00 98.19 78 THR A N 1
ATOM 550 C CA . THR A 1 78 ? -1.243 14.114 1.280 1.00 98.19 78 THR A CA 1
ATOM 551 C C . THR A 1 78 ? -0.403 12.958 0.751 1.00 98.19 78 THR A C 1
ATOM 553 O O . THR A 1 78 ? -0.538 11.837 1.227 1.00 98.19 78 THR A O 1
ATOM 556 N N . ALA A 1 79 ? 0.512 13.220 -0.191 1.00 98.19 79 ALA A N 1
ATOM 557 C CA . ALA A 1 79 ? 1.407 12.179 -0.699 1.00 98.19 79 ALA A CA 1
ATOM 558 C C . ALA A 1 79 ? 2.248 11.560 0.426 1.00 98.19 79 ALA A C 1
ATOM 560 O O . ALA A 1 79 ? 2.378 10.344 0.496 1.00 98.19 79 ALA A O 1
ATOM 561 N N . ARG A 1 80 ? 2.780 12.389 1.328 1.00 98.06 80 ARG A N 1
ATOM 562 C CA . ARG A 1 80 ? 3.632 11.931 2.430 1.00 98.06 80 ARG A CA 1
ATOM 563 C C . ARG A 1 80 ? 2.879 11.050 3.425 1.00 98.06 80 ARG A C 1
ATOM 565 O O . ARG A 1 80 ? 3.383 10.004 3.816 1.00 98.06 80 ARG A O 1
ATOM 572 N N . GLU A 1 81 ? 1.675 11.455 3.818 1.00 98.38 81 GLU A N 1
ATOM 573 C CA . GLU A 1 81 ? 0.835 10.676 4.737 1.00 98.38 81 GLU A CA 1
ATOM 574 C C .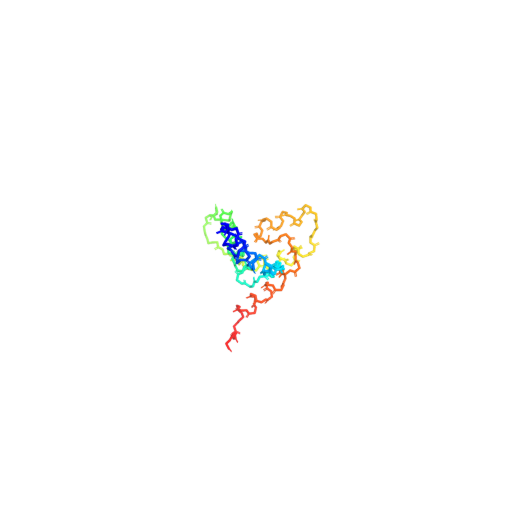 GLU A 1 81 ? 0.406 9.344 4.120 1.00 98.38 81 GLU A C 1
ATOM 576 O O . GLU A 1 81 ? 0.442 8.310 4.790 1.00 98.38 81 GLU A O 1
ATOM 581 N N . MET A 1 82 ? 0.059 9.349 2.829 1.00 98.56 82 MET A N 1
ATOM 582 C CA . MET A 1 82 ? -0.249 8.125 2.093 1.00 98.56 82 MET A CA 1
ATOM 583 C C . MET A 1 82 ? 0.960 7.193 2.014 1.00 98.56 82 MET A C 1
ATOM 585 O O . MET A 1 82 ? 0.811 6.010 2.302 1.00 98.56 82 MET A O 1
ATOM 589 N N . ALA A 1 83 ? 2.146 7.711 1.675 1.00 98.25 83 ALA A N 1
ATOM 590 C CA . ALA A 1 83 ? 3.363 6.906 1.596 1.00 98.25 83 ALA A CA 1
ATOM 591 C C . ALA A 1 83 ? 3.680 6.249 2.946 1.00 98.25 83 ALA A C 1
ATOM 593 O O . ALA A 1 83 ? 3.864 5.036 3.015 1.00 98.25 83 ALA A O 1
ATOM 594 N N . ALA A 1 84 ? 3.629 7.028 4.030 1.00 98.44 84 ALA A N 1
ATOM 595 C CA . ALA A 1 84 ? 3.863 6.533 5.382 1.00 98.44 84 ALA A CA 1
ATOM 596 C C . ALA A 1 84 ? 2.839 5.469 5.811 1.00 98.44 84 ALA A C 1
ATOM 598 O O . ALA A 1 84 ? 3.217 4.435 6.351 1.00 98.44 84 ALA A O 1
ATOM 599 N N . THR A 1 85 ? 1.549 5.697 5.552 1.00 98.19 85 THR A N 1
ATOM 600 C CA . THR A 1 85 ? 0.477 4.768 5.951 1.00 98.19 85 THR A CA 1
ATOM 601 C C . THR A 1 85 ? 0.520 3.463 5.158 1.00 98.19 85 THR A C 1
ATOM 603 O O . THR A 1 85 ? 0.273 2.392 5.704 1.00 98.19 85 THR A O 1
ATOM 606 N N . LEU A 1 86 ? 0.819 3.546 3.861 1.00 98.25 86 LEU A N 1
ATOM 607 C CA . LEU A 1 86 ? 0.858 2.396 2.956 1.00 98.25 86 LEU A CA 1
ATOM 608 C C . LEU A 1 86 ? 2.220 1.688 2.940 1.00 98.25 86 LEU A C 1
ATOM 610 O O . LEU A 1 86 ? 2.382 0.733 2.184 1.00 98.25 86 LEU A O 1
ATOM 614 N N . HIS A 1 87 ? 3.189 2.150 3.739 1.00 98.12 87 HIS A N 1
ATOM 615 C CA . HIS A 1 87 ? 4.569 1.655 3.747 1.00 98.12 87 HIS A CA 1
ATOM 616 C C . HIS A 1 87 ? 5.243 1.735 2.366 1.00 98.12 87 HIS A C 1
ATOM 618 O O . HIS A 1 87 ? 5.971 0.829 1.968 1.00 98.12 87 HIS A O 1
ATOM 624 N N . LEU A 1 88 ? 4.977 2.800 1.607 1.00 97.44 88 LEU A N 1
ATOM 625 C CA . LEU A 1 88 ? 5.509 3.025 0.259 1.00 97.44 88 LEU A CA 1
ATOM 626 C C . LEU A 1 88 ? 6.720 3.971 0.274 1.00 97.44 88 LEU A C 1
ATOM 628 O O . LEU A 1 88 ? 6.835 4.806 1.173 1.00 97.44 88 LEU A O 1
ATOM 632 N N . PRO A 1 89 ? 7.609 3.892 -0.732 1.00 95.50 89 PRO A N 1
ATOM 633 C CA . PRO A 1 89 ? 8.673 4.876 -0.899 1.00 95.50 89 PRO A CA 1
ATOM 634 C C . PRO A 1 89 ? 8.098 6.255 -1.241 1.00 95.50 89 PRO A C 1
ATOM 636 O O . PRO A 1 89 ? 7.073 6.350 -1.909 1.00 95.50 89 PRO A O 1
ATOM 639 N N . ASP A 1 90 ? 8.820 7.322 -0.889 1.00 90.25 90 ASP A N 1
ATOM 640 C CA . ASP A 1 90 ? 8.456 8.701 -1.263 1.00 90.25 90 ASP A CA 1
ATOM 641 C C . ASP A 1 90 ? 8.462 8.935 -2.787 1.00 90.25 90 ASP A C 1
ATOM 643 O O . ASP A 1 90 ? 7.827 9.865 -3.294 1.00 90.25 90 ASP A O 1
ATOM 647 N N . SER A 1 91 ? 9.197 8.100 -3.528 1.00 88.38 91 SER A N 1
ATOM 648 C CA . SER A 1 91 ? 9.245 8.136 -4.988 1.00 88.38 91 SER A CA 1
ATOM 649 C C . SER A 1 91 ? 8.088 7.339 -5.593 1.00 88.38 91 SER A C 1
ATOM 651 O O . SER A 1 91 ? 8.101 6.110 -5.629 1.00 88.38 91 SER A O 1
ATOM 653 N N . GLN A 1 92 ? 7.107 8.055 -6.143 1.00 92.56 92 GLN A N 1
ATOM 654 C CA . GLN A 1 92 ? 5.900 7.481 -6.755 1.00 92.56 92 GLN A CA 1
ATOM 655 C C . GLN A 1 92 ? 6.164 6.693 -8.050 1.00 92.56 92 GLN A C 1
ATOM 657 O O . GLN A 1 92 ? 5.370 5.824 -8.408 1.00 92.56 92 GLN A O 1
ATOM 662 N N . GLY A 1 93 ? 7.253 6.993 -8.768 1.00 90.19 93 GLY A N 1
ATOM 663 C CA . GLY A 1 93 ? 7.442 6.559 -10.160 1.00 90.19 93 GLY A CA 1
ATOM 664 C C . GLY A 1 93 ? 7.526 5.044 -10.362 1.00 90.19 93 GLY A C 1
ATOM 665 O O . GLY A 1 93 ? 7.098 4.546 -11.395 1.00 90.19 93 GLY A O 1
ATOM 666 N N . ALA A 1 94 ? 8.035 4.301 -9.379 1.00 91.81 94 ALA A N 1
ATOM 667 C CA . ALA A 1 94 ? 8.158 2.844 -9.472 1.00 91.81 94 ALA A CA 1
ATOM 668 C C . ALA A 1 94 ? 6.982 2.090 -8.818 1.00 91.81 94 ALA A C 1
ATOM 670 O O . ALA A 1 94 ? 6.805 0.897 -9.054 1.00 91.81 94 ALA A O 1
ATOM 671 N N . VAL A 1 95 ? 6.138 2.777 -8.036 1.00 95.62 95 VAL A N 1
ATOM 672 C CA . VAL A 1 95 ? 5.081 2.135 -7.236 1.00 95.62 95 VAL A CA 1
ATOM 673 C C . VAL A 1 95 ? 4.042 1.442 -8.110 1.00 95.62 95 VAL A C 1
ATOM 675 O O . VAL A 1 95 ? 3.722 0.279 -7.880 1.00 95.62 95 VAL A O 1
ATOM 678 N N . HIS A 1 96 ? 3.523 2.121 -9.134 1.00 93.06 96 HIS A N 1
ATOM 679 C CA . HIS A 1 96 ? 2.471 1.537 -9.968 1.00 93.06 96 HIS A CA 1
ATOM 680 C C . HIS A 1 96 ? 2.971 0.328 -10.778 1.00 93.06 96 HIS A C 1
ATOM 682 O O . HIS A 1 96 ? 2.216 -0.619 -10.981 1.00 93.06 96 HIS A O 1
ATOM 688 N N . GLY A 1 97 ? 4.237 0.339 -11.215 1.00 94.62 97 GLY A N 1
ATOM 689 C CA . GLY A 1 97 ? 4.855 -0.778 -11.934 1.00 94.62 97 GLY A CA 1
ATOM 690 C C . GLY A 1 97 ? 5.016 -2.005 -11.041 1.00 94.62 97 GLY A C 1
ATOM 691 O O . GLY A 1 97 ? 4.653 -3.108 -11.440 1.00 94.62 97 GLY A O 1
ATOM 692 N N . ALA A 1 98 ? 5.464 -1.800 -9.802 1.00 96.12 98 ALA A N 1
ATOM 693 C CA . ALA A 1 98 ? 5.577 -2.862 -8.810 1.00 96.12 98 ALA A CA 1
ATOM 694 C C . ALA A 1 98 ? 4.229 -3.518 -8.482 1.00 96.12 98 ALA A C 1
ATOM 696 O O . ALA A 1 98 ? 4.134 -4.741 -8.461 1.00 96.12 98 ALA A O 1
ATOM 697 N N . TYR A 1 99 ? 3.176 -2.717 -8.273 1.00 96.44 99 TYR A N 1
ATOM 698 C CA . TYR A 1 99 ? 1.828 -3.243 -8.032 1.00 96.44 99 TYR A CA 1
ATOM 699 C C . TYR A 1 99 ? 1.259 -3.966 -9.257 1.00 96.44 99 TYR A C 1
ATOM 701 O O . TYR A 1 99 ? 0.609 -4.993 -9.098 1.00 96.44 99 TYR A O 1
ATOM 709 N N . ALA A 1 100 ? 1.514 -3.473 -10.474 1.00 95.38 100 ALA A N 1
ATOM 710 C CA . ALA A 1 100 ? 1.092 -4.161 -11.693 1.00 95.38 100 ALA A CA 1
ATOM 711 C C . ALA A 1 100 ? 1.749 -5.544 -11.818 1.00 95.38 100 ALA A C 1
ATOM 713 O O . ALA A 1 100 ? 1.060 -6.518 -12.113 1.00 95.38 100 ALA A O 1
ATOM 714 N N . GLN A 1 101 ? 3.054 -5.638 -11.535 1.00 96.00 101 GLN A N 1
ATOM 715 C CA . GLN A 1 101 ? 3.763 -6.916 -11.530 1.00 96.00 101 GLN A CA 1
ATOM 716 C C . GLN A 1 101 ? 3.243 -7.839 -10.424 1.00 96.00 101 GLN A C 1
ATOM 718 O O . GLN A 1 101 ? 2.945 -8.991 -10.701 1.00 96.00 101 GLN A O 1
ATOM 723 N N . LEU A 1 102 ? 3.032 -7.326 -9.209 1.00 95.62 102 LEU A N 1
ATOM 724 C CA . LEU A 1 102 ? 2.455 -8.107 -8.112 1.00 95.62 102 LEU A CA 1
ATOM 725 C C . LEU A 1 102 ? 1.079 -8.685 -8.475 1.00 95.62 102 LEU A C 1
ATOM 727 O O . LEU A 1 102 ? 0.791 -9.839 -8.179 1.00 95.62 102 LEU A O 1
ATOM 731 N N . LEU A 1 103 ? 0.220 -7.903 -9.132 1.00 94.62 103 LEU A N 1
ATOM 732 C CA . LEU A 1 103 ? -1.082 -8.388 -9.595 1.00 94.62 103 LEU A CA 1
ATOM 733 C C . LEU A 1 103 ? 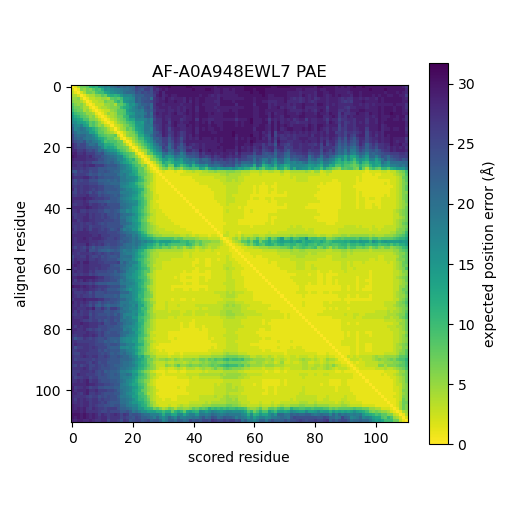-0.949 -9.464 -10.679 1.00 94.62 103 LEU A C 1
ATOM 735 O O . LEU A 1 103 ? -1.754 -10.392 -10.695 1.00 94.62 103 LEU A O 1
ATOM 739 N N . ALA A 1 104 ? 0.046 -9.352 -11.562 1.00 94.69 104 ALA A N 1
ATOM 740 C CA . ALA A 1 104 ? 0.345 -10.380 -12.554 1.00 94.69 104 ALA A CA 1
ATOM 741 C C . ALA A 1 104 ? 0.857 -11.672 -11.895 1.00 94.69 104 ALA A C 1
ATOM 743 O O . ALA A 1 104 ? 0.390 -12.749 -12.249 1.00 94.69 104 ALA A O 1
ATOM 744 N N . ASP A 1 105 ? 1.731 -11.561 -10.889 1.00 93.94 105 ASP A N 1
ATOM 745 C CA . ASP A 1 105 ? 2.277 -12.698 -10.133 1.00 93.94 105 ASP A CA 1
ATOM 746 C C . ASP A 1 105 ? 1.179 -13.462 -9.365 1.00 93.94 105 ASP A C 1
ATOM 748 O O . ASP A 1 105 ? 1.280 -14.666 -9.139 1.00 93.94 105 ASP A O 1
ATOM 752 N N . LEU A 1 106 ? 0.112 -12.765 -8.958 1.00 90.38 106 LEU A N 1
ATOM 753 C CA . LEU A 1 106 ? -1.043 -13.339 -8.260 1.00 90.38 106 LEU A CA 1
ATOM 754 C C . LEU A 1 106 ? -2.152 -13.820 -9.209 1.00 90.38 106 LEU A C 1
ATOM 756 O O . LEU A 1 106 ? -3.136 -14.411 -8.751 1.00 90.38 106 LEU A O 1
ATOM 760 N N . ALA A 1 107 ? -2.039 -13.546 -10.512 1.00 87.38 107 ALA A N 1
ATOM 761 C CA . ALA A 1 107 ? -3.045 -13.945 -11.479 1.00 87.38 107 ALA A CA 1
ATOM 762 C C . ALA A 1 107 ? -3.026 -15.474 -11.673 1.00 87.38 107 ALA A C 1
ATOM 764 O O . ALA A 1 107 ? -1.958 -16.081 -11.790 1.00 87.38 107 ALA A O 1
ATOM 765 N N . PRO A 1 108 ? -4.197 -16.131 -11.739 1.00 79.69 108 PRO A N 1
ATOM 766 C CA . PRO A 1 108 ? -4.249 -17.558 -12.020 1.00 79.69 108 PRO A CA 1
ATOM 767 C C . PRO A 1 108 ? -3.667 -17.844 -13.414 1.00 79.69 108 PRO A C 1
ATOM 769 O O . PRO A 1 108 ? -4.157 -17.309 -14.407 1.00 79.69 108 PRO A O 1
ATOM 772 N N . GLY A 1 109 ? -2.645 -18.706 -13.479 1.00 67.19 109 GLY A N 1
ATOM 773 C CA . GLY A 1 109 ? -1.994 -19.124 -14.729 1.00 67.19 109 GLY A CA 1
ATOM 774 C C . GLY A 1 109 ? -0.646 -18.462 -15.042 1.00 67.19 109 GLY A C 1
ATOM 775 O O . GLY A 1 109 ? -0.230 -18.516 -16.193 1.00 67.19 109 GLY A O 1
ATOM 776 N N . ALA A 1 110 ? 0.034 -17.854 -14.064 1.00 57.38 110 ALA A N 1
ATOM 777 C CA . ALA A 1 110 ? 1.390 -17.300 -14.205 1.00 57.38 110 ALA A CA 1
ATOM 778 C C . ALA A 1 110 ? 2.525 -18.363 -14.248 1.00 57.38 110 ALA A C 1
ATOM 780 O O . ALA A 1 110 ? 3.635 -18.092 -13.795 1.00 57.38 110 ALA A O 1
ATOM 781 N N . GLU A 1 111 ? 2.242 -19.557 -14.785 1.00 49.78 111 GLU A N 1
ATOM 782 C CA . GLU A 1 111 ? 3.206 -20.650 -15.032 1.00 49.78 111 GLU A CA 1
ATOM 783 C C . GLU A 1 111 ? 3.505 -20.779 -16.532 1.00 49.78 111 GLU A C 1
ATOM 785 O O . GLU A 1 111 ? 2.534 -20.790 -17.328 1.00 49.78 111 GLU A O 1
#

pLDDT: mean 83.47, std 20.26, range [41.38, 98.62]

Solvent-accessible surface area (backbone atoms only — not comparable to full-atom values): 6831 Å² total; per-residue (Å²): 138,85,91,72,68,72,69,59,62,66,61,59,71,70,64,69,73,72,82,70,75,64,83,75,66,80,77,72,58,38,32,72,55,44,51,52,17,35,51,54,30,33,55,54,51,46,70,71,60,68,83,57,91,77,93,86,86,84,60,47,64,61,52,46,52,57,49,51,59,50,42,64,75,43,57,73,70,60,26,52,54,48,20,63,63,46,57,46,68,91,64,52,86,32,50,62,59,10,46,52,47,40,52,50,72,69,37,91,76,76,119